Protein AF-A0A6C0LU10-F1 (afdb_monomer)

Radius of gyration: 20.91 Å; Cα contacts (8 Å, |Δi|>4): 11; chains: 1; bounding box: 44×32×48 Å

Organism: NCBI:txid1070528

Secondary structure (DSSP, 8-state):
----TTTB-TTSPBPPPSS--SSS-S--HHHHHHHHHHHHHHHHHHHHHHHS---

Foldseek 3Di:
DDDDCPQADPVRDGDDDDDDDDDDDPDDPVNVVVVVVVVVVVVVVVVCCVVCVVD

Sequence (55 aa):
MTKPAFIYNNDGSFKQFGVGYKNKSVLPMWFIVILISILSYVSILYAVTFASPRY

pLDDT: mean 72.58, std 17.52, range [47.66, 97.06]

Structure (mmCIF, N/CA/C/O backbone):
data_AF-A0A6C0LU10-F1
#
_entry.id   AF-A0A6C0LU10-F1
#
loop_
_atom_site.group_PDB
_atom_site.id
_atom_site.type_symbol
_atom_site.label_atom_id
_atom_site.label_alt_id
_atom_site.label_comp_id
_atom_site.label_asym_id
_atom_site.label_entity_id
_atom_site.label_seq_id
_atom_site.pdbx_PDB_ins_code
_atom_site.Cartn_x
_atom_site.Cartn_y
_atom_site.Cartn_z
_atom_site.occupancy
_atom_site.B_iso_or_equiv
_atom_site.auth_seq_id
_atom_site.auth_comp_id
_atom_site.auth_asym_id
_atom_site.auth_atom_id
_atom_site.pdbx_PDB_model_num
ATOM 1 N N . MET A 1 1 ? -20.492 -28.099 20.094 1.00 47.84 1 MET A N 1
ATOM 2 C CA . MET A 1 1 ? -19.198 -27.462 20.439 1.00 47.84 1 MET A CA 1
ATOM 3 C C . MET A 1 1 ? -18.417 -27.395 19.135 1.00 47.84 1 MET A C 1
ATOM 5 O O . MET A 1 1 ? -18.304 -28.432 18.514 1.00 47.84 1 MET A O 1
ATOM 9 N N . THR A 1 2 ? -18.031 -26.271 18.544 1.00 47.88 2 THR A N 1
ATOM 10 C CA . THR A 1 2 ? -17.473 -25.009 19.044 1.00 47.88 2 THR A CA 1
ATOM 11 C C . THR A 1 2 ? -17.914 -23.889 18.087 1.00 47.88 2 THR A C 1
ATOM 13 O O . THR A 1 2 ? -17.516 -23.870 16.927 1.00 47.88 2 THR A O 1
ATOM 16 N N . LYS A 1 3 ? -18.752 -22.943 18.533 1.00 47.94 3 LYS A N 1
ATOM 17 C CA . LYS A 1 3 ? -18.914 -21.682 17.791 1.00 47.94 3 LYS A CA 1
ATOM 18 C C . LYS A 1 3 ? -17.714 -20.817 18.171 1.00 47.94 3 LYS A C 1
ATOM 20 O O . LYS A 1 3 ? -17.563 -20.540 19.361 1.00 47.94 3 LYS A O 1
ATOM 25 N N . PRO A 1 4 ? -16.821 -20.444 17.240 1.00 49.62 4 PRO A N 1
ATOM 26 C CA . PRO A 1 4 ? -15.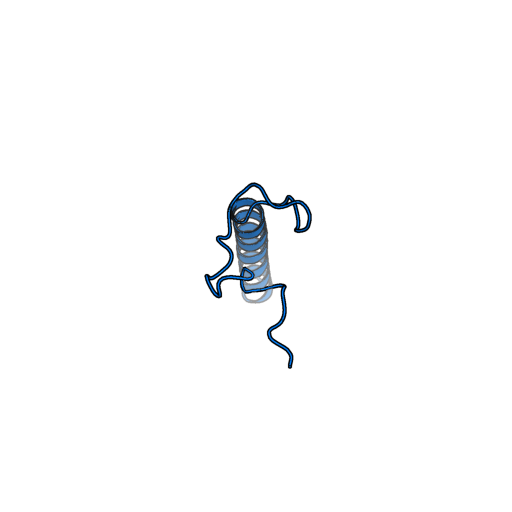668 -19.636 17.596 1.00 49.62 4 PRO A CA 1
ATOM 27 C C . PRO A 1 4 ? -16.173 -18.295 18.139 1.00 49.62 4 PRO A C 1
ATOM 29 O O . PRO A 1 4 ? -16.756 -17.501 17.398 1.00 49.62 4 PRO A O 1
ATOM 32 N N . ALA A 1 5 ? -15.924 -18.036 19.428 1.00 57.91 5 ALA A N 1
ATOM 33 C CA . ALA A 1 5 ? -16.302 -16.815 20.162 1.00 57.91 5 ALA A CA 1
ATOM 34 C C . ALA A 1 5 ? -15.695 -15.520 19.577 1.00 57.91 5 ALA A C 1
ATOM 36 O O . ALA A 1 5 ? -15.851 -14.423 20.105 1.00 57.91 5 ALA A O 1
ATOM 37 N N . PHE A 1 6 ? -14.959 -15.654 18.479 1.00 57.31 6 PHE A N 1
ATOM 38 C CA . PHE A 1 6 ? -14.336 -14.581 17.740 1.00 57.31 6 PHE A CA 1
ATOM 39 C C . PHE A 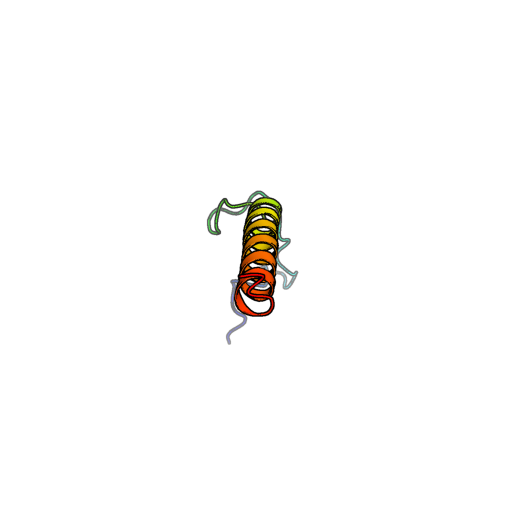1 6 ? -15.312 -13.843 16.810 1.00 57.31 6 PHE A C 1
ATOM 41 O O . PHE A 1 6 ? -15.149 -12.642 16.603 1.00 57.31 6 PHE A O 1
ATOM 48 N N . ILE A 1 7 ? -16.318 -14.539 16.262 1.00 57.97 7 ILE A N 1
ATOM 49 C CA . ILE A 1 7 ? -17.196 -14.001 15.201 1.00 57.97 7 ILE A CA 1
ATOM 50 C C . ILE A 1 7 ? -18.599 -13.658 15.725 1.00 57.97 7 ILE A C 1
ATOM 52 O O . ILE A 1 7 ? -19.237 -12.730 15.226 1.00 57.97 7 ILE A O 1
ATOM 56 N N . TYR A 1 8 ? -19.058 -14.364 16.759 1.00 58.41 8 TYR A N 1
ATOM 57 C CA . TYR A 1 8 ? -20.415 -14.249 17.285 1.00 58.41 8 TYR A CA 1
ATOM 58 C C . TYR A 1 8 ? -20.400 -13.783 18.739 1.00 58.41 8 TYR A C 1
ATOM 60 O O . TYR A 1 8 ? -19.594 -14.262 19.539 1.00 58.41 8 TYR A O 1
ATOM 68 N N . ASN A 1 9 ? -21.311 -12.873 19.083 1.00 61.56 9 ASN A N 1
ATOM 69 C CA . ASN A 1 9 ? -21.653 -12.598 20.477 1.00 61.56 9 ASN A CA 1
ATOM 70 C C . ASN A 1 9 ? -22.325 -13.839 21.097 1.00 61.56 9 ASN A C 1
ATOM 72 O O . ASN A 1 9 ? -22.795 -14.719 20.372 1.00 61.56 9 ASN A O 1
ATOM 76 N N . ASN A 1 10 ? -22.397 -13.914 22.431 1.00 60.91 10 ASN A N 1
ATOM 77 C CA . ASN A 1 10 ? -23.053 -15.033 23.128 1.00 60.91 10 ASN A CA 1
ATOM 78 C C . ASN A 1 10 ? -24.523 -15.219 22.702 1.00 60.91 10 ASN A C 1
ATOM 80 O O . ASN A 1 10 ? -25.002 -16.348 22.660 1.00 60.91 10 ASN A O 1
ATOM 84 N N . ASP A 1 11 ? -25.183 -14.137 22.280 1.00 59.16 11 ASP A N 1
ATOM 85 C CA . ASP A 1 11 ? -26.554 -14.139 21.752 1.00 59.16 11 ASP A CA 1
ATOM 86 C C . ASP A 1 11 ? -26.661 -14.554 20.270 1.00 59.16 11 ASP A C 1
ATOM 88 O O . ASP A 1 11 ? -27.738 -14.538 19.682 1.00 59.16 11 ASP A O 1
ATOM 92 N N . GLY A 1 12 ? -25.550 -14.923 19.623 1.00 59.69 12 GLY A N 1
ATOM 93 C CA . GLY A 1 12 ? -25.534 -15.379 18.230 1.00 59.69 12 GLY A CA 1
ATOM 94 C C . GLY A 1 12 ? -25.562 -14.265 17.1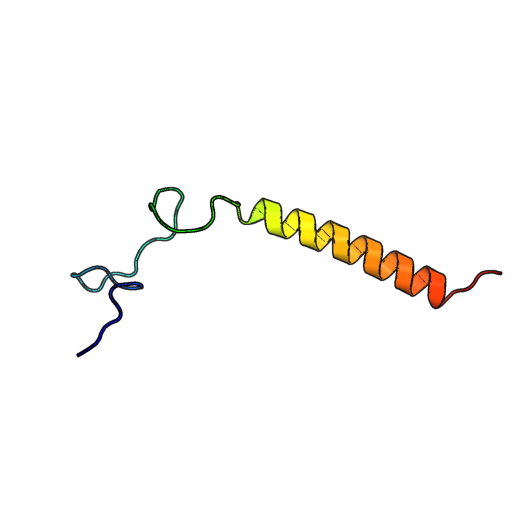80 1.00 59.69 12 GLY A C 1
ATOM 95 O O . GLY A 1 12 ? -25.545 -14.568 15.988 1.00 59.69 12 GLY A O 1
ATOM 96 N N . SER A 1 13 ? -25.548 -12.992 17.585 1.00 59.91 13 SER A N 1
ATOM 97 C CA . SER A 1 13 ? -25.398 -11.870 16.654 1.00 59.91 13 SER A CA 1
ATOM 98 C C . SER A 1 13 ? -23.955 -11.766 16.140 1.00 59.91 13 SER A C 1
ATOM 100 O O . SER A 1 13 ? -22.997 -12.027 16.874 1.00 59.91 13 SER A O 1
ATOM 102 N N . PHE A 1 14 ? -23.782 -11.335 14.890 1.00 57.38 14 PHE A N 1
ATO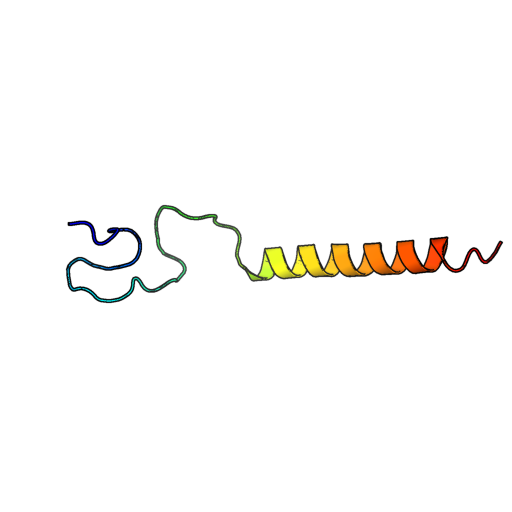M 103 C CA . PHE A 1 14 ? -22.459 -11.048 14.334 1.00 57.38 14 PHE A CA 1
ATOM 104 C C . PHE A 1 14 ? -21.810 -9.864 15.056 1.00 57.38 14 PHE A C 1
ATOM 106 O O . PHE A 1 14 ? -22.458 -8.844 15.312 1.00 57.38 14 PHE A O 1
ATOM 113 N N . LYS A 1 15 ? -20.522 -9.988 15.384 1.00 61.81 15 LYS A N 1
ATOM 114 C CA . LYS A 1 15 ? -19.756 -8.904 16.002 1.00 61.81 15 LYS A CA 1
ATOM 115 C C . LYS A 1 15 ? -19.591 -7.756 15.000 1.00 61.81 15 LYS A C 1
ATOM 117 O O . LYS A 1 15 ? -19.007 -7.940 13.935 1.00 61.81 15 LYS A O 1
ATOM 122 N N . GLN A 1 16 ? -20.126 -6.581 15.331 1.00 57.00 16 GLN A N 1
ATOM 123 C CA . GLN A 1 16 ? -20.017 -5.393 14.484 1.00 57.00 16 GLN A CA 1
ATOM 124 C C . GLN A 1 16 ? -18.556 -4.935 14.422 1.00 57.00 16 GLN A C 1
ATOM 126 O O . GLN A 1 16 ? -17.907 -4.733 15.450 1.00 57.00 16 GLN A O 1
ATOM 131 N N . PHE A 1 17 ? -18.030 -4.784 13.210 1.00 57.56 17 PHE A N 1
ATOM 132 C CA . PHE A 1 17 ? -16.697 -4.238 12.988 1.00 57.56 17 PHE A CA 1
ATOM 133 C C . PHE A 1 17 ? -16.776 -2.707 12.958 1.00 57.56 17 PHE A C 1
ATOM 135 O O . PHE A 1 17 ? -17.471 -2.133 12.127 1.00 57.56 17 PHE A O 1
ATOM 142 N N . GLY A 1 18 ? -16.065 -2.052 13.876 1.00 55.44 18 GLY A N 1
ATOM 143 C CA . GLY A 1 18 ? -16.013 -0.598 14.024 1.00 55.44 18 GLY A CA 1
ATOM 144 C C . GLY A 1 18 ? -14.946 -0.191 15.044 1.00 55.44 18 GLY A C 1
ATOM 145 O O . GLY A 1 18 ? -14.541 -1.007 15.876 1.00 55.44 18 GLY A O 1
ATOM 146 N N . VAL A 1 19 ? -14.446 1.044 14.937 1.00 53.53 19 VAL A N 1
ATOM 147 C CA . VAL A 1 19 ? -13.351 1.616 15.746 1.00 53.53 19 VAL A CA 1
ATOM 148 C C . VAL A 1 19 ? -13.733 1.600 17.230 1.00 53.53 19 VAL A C 1
ATOM 150 O O . VAL A 1 19 ? -14.421 2.489 17.715 1.00 53.53 19 VAL A O 1
ATOM 153 N N . GLY A 1 20 ? -13.326 0.549 17.943 1.00 56.22 20 GLY A N 1
ATOM 154 C CA . GLY A 1 20 ? -13.682 0.378 19.354 1.00 56.22 20 GLY A CA 1
ATOM 155 C C . GLY A 1 20 ? -13.447 -1.007 19.961 1.00 56.22 20 GLY A C 1
ATOM 156 O O . GLY A 1 20 ? -13.961 -1.272 21.042 1.00 56.22 20 GLY A O 1
ATOM 157 N N . TYR A 1 21 ? -12.685 -1.906 19.323 1.00 52.97 21 TYR A N 1
ATOM 158 C CA . TYR A 1 21 ? -12.395 -3.230 19.889 1.00 52.97 21 TYR A CA 1
ATOM 159 C C . TYR A 1 21 ? -10.901 -3.457 20.139 1.00 52.97 21 TYR A C 1
ATOM 161 O O . TYR A 1 21 ? -10.076 -3.411 19.232 1.00 52.97 21 TYR A O 1
ATOM 169 N N . LYS A 1 22 ? -10.602 -3.763 21.407 1.00 58.94 22 LYS A N 1
ATOM 170 C CA . LYS A 1 22 ? -9.303 -3.855 22.095 1.00 58.94 22 LYS A CA 1
ATOM 171 C C . LYS A 1 22 ? -8.204 -4.747 21.482 1.00 58.94 22 LYS A C 1
ATOM 173 O O . LYS A 1 22 ? -7.159 -4.849 22.100 1.00 58.94 22 LYS A O 1
ATOM 178 N N . ASN A 1 23 ? -8.385 -5.397 20.329 1.00 54.62 23 ASN A N 1
ATOM 179 C CA . ASN A 1 23 ? -7.403 -6.357 19.794 1.00 54.62 23 ASN A CA 1
ATOM 180 C C . ASN A 1 23 ? -7.472 -6.526 18.263 1.00 54.62 23 ASN A C 1
ATOM 182 O O . ASN A 1 23 ? -7.746 -7.626 17.782 1.00 54.62 23 ASN A O 1
ATOM 186 N N . LYS A 1 24 ? -7.245 -5.475 17.468 1.00 47.66 24 LYS A N 1
ATOM 187 C CA . LYS A 1 24 ? -6.859 -5.629 16.049 1.00 47.66 24 LYS A CA 1
ATOM 188 C C . LYS A 1 24 ? -6.244 -4.338 15.515 1.00 47.66 24 LYS A C 1
ATOM 190 O O . LYS A 1 24 ? -6.682 -3.266 15.911 1.00 47.66 24 LYS A O 1
ATOM 195 N N . SER A 1 25 ? -5.220 -4.482 14.666 1.00 60.44 25 SER A N 1
ATOM 196 C CA . SER A 1 25 ? -4.382 -3.416 14.097 1.00 60.44 25 SER A CA 1
ATOM 197 C C . SER A 1 25 ? -5.073 -2.060 13.980 1.00 60.44 25 SER A C 1
ATOM 199 O O . SER A 1 25 ? -6.064 -1.918 13.273 1.00 60.44 25 SER A O 1
ATOM 201 N N . VAL A 1 26 ? -4.455 -1.065 14.618 1.00 65.31 26 VAL A N 1
ATOM 202 C CA . VAL A 1 26 ? -4.818 0.365 14.634 1.00 65.31 26 VAL A CA 1
ATOM 203 C C . VAL A 1 26 ? -4.742 1.007 13.239 1.00 65.31 26 VAL A C 1
ATOM 205 O O . VAL A 1 26 ? -5.125 2.157 13.060 1.00 65.31 26 VAL A O 1
ATOM 208 N N . LEU A 1 27 ? -4.249 0.282 12.232 1.00 66.75 27 LEU A N 1
ATOM 209 C CA . LEU A 1 27 ? -4.090 0.811 10.887 1.00 66.75 27 LEU A CA 1
ATOM 210 C C . LEU A 1 27 ? -5.443 0.843 10.177 1.00 66.75 27 LEU A C 1
ATOM 212 O O . LEU A 1 27 ? -6.042 -0.209 9.934 1.00 66.75 27 LEU A O 1
ATOM 216 N N . PRO A 1 28 ? -5.941 2.038 9.841 1.00 76.62 28 PRO A N 1
ATOM 217 C CA . PRO A 1 28 ? -7.225 2.154 9.197 1.00 76.62 28 PRO A CA 1
ATOM 218 C C . PRO A 1 28 ? -7.128 1.650 7.753 1.00 76.62 28 PRO A C 1
ATOM 220 O O . PRO A 1 28 ? -6.096 1.784 7.097 1.00 76.62 28 PRO A O 1
ATOM 223 N N . MET A 1 29 ? -8.222 1.092 7.232 1.00 79.19 29 MET A N 1
ATOM 224 C CA . MET A 1 29 ? -8.252 0.496 5.889 1.00 79.19 29 MET A CA 1
ATOM 225 C C . MET A 1 29 ? -7.787 1.473 4.796 1.00 79.19 29 MET A C 1
ATOM 227 O O . MET A 1 29 ? -7.095 1.079 3.862 1.00 79.19 29 MET A O 1
ATOM 231 N N . TRP A 1 30 ? -8.102 2.764 4.940 1.00 82.81 30 TRP A N 1
ATOM 232 C CA . TRP A 1 30 ? -7.687 3.793 3.985 1.00 82.81 30 TRP A CA 1
ATOM 233 C C . TRP A 1 30 ? -6.160 3.934 3.882 1.00 82.81 30 TRP A C 1
ATOM 235 O O . TRP A 1 30 ? -5.649 4.187 2.796 1.00 82.81 30 TRP A O 1
ATOM 245 N N . PHE A 1 31 ? -5.416 3.680 4.962 1.00 84.69 31 PHE A N 1
ATOM 246 C CA . PHE A 1 31 ? -3.952 3.711 4.948 1.00 84.69 31 PHE A CA 1
ATOM 247 C C . PHE A 1 31 ? -3.366 2.574 4.098 1.00 84.69 31 PHE A C 1
ATOM 249 O O . PHE A 1 31 ? -2.436 2.780 3.321 1.00 84.69 31 PHE A O 1
ATOM 256 N N . ILE A 1 32 ? -3.966 1.384 4.186 1.00 87.19 32 ILE A N 1
ATOM 257 C CA . ILE A 1 32 ? -3.575 0.218 3.383 1.00 87.19 32 ILE A CA 1
ATOM 258 C C . ILE A 1 32 ? -3.858 0.476 1.897 1.00 87.19 32 ILE A C 1
ATOM 260 O O . ILE A 1 32 ? -3.022 0.173 1.049 1.00 87.19 32 ILE A O 1
ATOM 264 N N . VAL A 1 33 ? -5.004 1.085 1.577 1.00 92.81 33 VAL A N 1
ATOM 265 C CA . VAL A 1 33 ? -5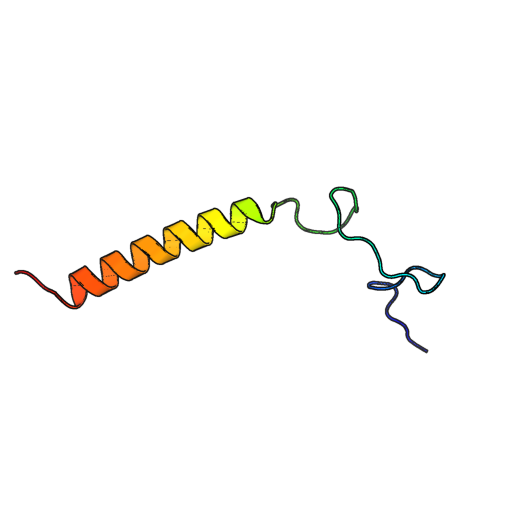.373 1.427 0.193 1.00 92.81 33 VAL A CA 1
ATOM 266 C C . VAL A 1 33 ? -4.389 2.428 -0.423 1.00 92.81 33 VAL A C 1
ATOM 268 O O . VAL A 1 33 ? -3.976 2.240 -1.567 1.00 92.81 33 VAL A O 1
ATOM 271 N N . ILE A 1 34 ? -3.957 3.448 0.327 1.00 94.38 34 ILE A N 1
ATOM 272 C CA . ILE A 1 34 ? -2.940 4.407 -0.139 1.00 94.38 34 ILE A CA 1
ATOM 273 C C . ILE A 1 34 ? -1.618 3.692 -0.436 1.00 94.38 34 ILE A C 1
ATOM 275 O O . ILE A 1 34 ? -1.027 3.914 -1.492 1.00 94.38 34 ILE A O 1
ATOM 279 N N . LEU A 1 35 ? -1.180 2.799 0.455 1.00 94.81 35 LEU A N 1
ATOM 280 C CA . LEU A 1 35 ? 0.066 2.057 0.270 1.00 94.81 35 LEU A CA 1
ATOM 281 C C . LEU A 1 35 ? 0.023 1.179 -0.991 1.00 94.81 35 LEU A C 1
ATOM 283 O O . LEU A 1 35 ? 0.958 1.195 -1.790 1.00 94.81 35 LEU A O 1
ATOM 287 N N . ILE A 1 36 ? -1.082 0.459 -1.204 1.00 95.81 36 ILE A N 1
ATOM 288 C CA . ILE A 1 36 ? -1.284 -0.380 -2.395 1.00 95.81 36 ILE A CA 1
ATOM 289 C C . ILE A 1 36 ? -1.331 0.472 -3.671 1.00 95.81 36 ILE A C 1
ATOM 291 O O . ILE A 1 36 ? -0.756 0.078 -4.684 1.00 95.81 36 ILE A O 1
ATOM 295 N N . SER A 1 37 ? -1.962 1.649 -3.630 1.00 96.25 37 SER A N 1
ATOM 296 C CA . SER A 1 37 ? -2.024 2.578 -4.767 1.00 96.25 37 SER A CA 1
ATOM 297 C C . SER A 1 37 ? -0.630 3.044 -5.207 1.00 96.25 37 SER A C 1
ATOM 299 O O . SER A 1 37 ? -0.297 2.985 -6.393 1.00 96.25 37 SER A O 1
ATOM 301 N N . ILE A 1 38 ? 0.226 3.413 -4.245 1.00 97.06 38 ILE A N 1
ATOM 302 C CA . ILE A 1 38 ? 1.615 3.820 -4.512 1.00 97.06 38 ILE A CA 1
ATOM 303 C C . ILE A 1 38 ? 2.409 2.658 -5.121 1.00 97.06 38 ILE A C 1
ATOM 305 O O . ILE A 1 38 ? 3.076 2.835 -6.141 1.00 97.06 38 ILE A O 1
ATOM 309 N N . LEU A 1 39 ? 2.311 1.460 -4.532 1.00 97.06 39 LEU A N 1
ATOM 310 C CA . LEU A 1 39 ? 3.007 0.274 -5.041 1.00 97.06 39 LEU A CA 1
ATOM 311 C C . LEU A 1 39 ? 2.552 -0.095 -6.457 1.00 97.06 39 LEU A C 1
ATOM 313 O O . LEU A 1 39 ? 3.388 -0.434 -7.293 1.00 97.06 39 LEU A O 1
ATOM 317 N N . SER A 1 40 ? 1.254 0.010 -6.746 1.00 96.56 40 SER A N 1
ATOM 318 C CA . SER A 1 40 ? 0.695 -0.231 -8.080 1.00 96.56 40 SER A CA 1
ATOM 319 C C . SER A 1 40 ? 1.264 0.743 -9.117 1.00 96.56 40 SER A C 1
ATOM 321 O O . SER A 1 40 ? 1.753 0.314 -10.163 1.00 96.56 40 SER A O 1
ATOM 323 N N . TYR A 1 41 ? 1.300 2.043 -8.799 1.00 95.25 41 TYR A N 1
ATOM 324 C CA . TYR A 1 41 ? 1.863 3.064 -9.688 1.00 95.25 41 TYR A CA 1
ATOM 325 C C . TYR A 1 41 ? 3.345 2.812 -9.997 1.00 95.25 41 TYR A C 1
ATOM 327 O O . TYR A 1 41 ? 3.739 2.793 -11.164 1.00 95.25 41 TYR A O 1
ATOM 335 N N . VAL A 1 42 ? 4.159 2.558 -8.966 1.00 96.06 42 VAL A N 1
ATOM 336 C CA . VAL A 1 42 ? 5.597 2.286 -9.139 1.00 96.06 42 VAL A CA 1
ATOM 337 C C . VAL A 1 42 ? 5.824 0.996 -9.931 1.00 96.06 42 VAL A C 1
ATOM 339 O O . VAL A 1 42 ? 6.693 0.960 -10.800 1.00 96.06 42 VAL A O 1
ATOM 342 N N . SER A 1 43 ? 5.019 -0.041 -9.683 1.00 94.69 43 SER A N 1
ATOM 343 C CA . SER A 1 43 ? 5.119 -1.320 -10.398 1.00 94.69 43 SER A CA 1
ATOM 344 C C . SER A 1 43 ? 4.849 -1.158 -11.892 1.00 94.69 43 SER A C 1
ATOM 346 O O . SER A 1 43 ? 5.599 -1.686 -12.711 1.00 94.69 43 SER A O 1
ATOM 348 N N . ILE A 1 44 ? 3.815 -0.395 -12.260 1.00 95.69 44 ILE A N 1
ATOM 349 C CA . ILE A 1 44 ? 3.488 -0.112 -13.6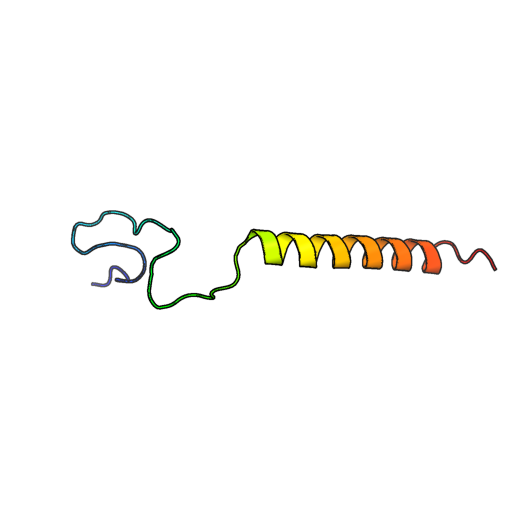64 1.00 95.69 44 ILE A CA 1
ATOM 350 C C . ILE A 1 44 ? 4.583 0.741 -14.305 1.00 95.69 44 ILE A C 1
ATOM 352 O O . ILE A 1 44 ? 5.020 0.436 -15.411 1.00 95.69 44 ILE A O 1
ATOM 356 N N . LEU A 1 45 ? 5.063 1.778 -13.615 1.00 93.88 45 LEU A N 1
ATOM 357 C CA . LEU A 1 45 ? 6.137 2.634 -14.118 1.00 93.88 45 LEU A CA 1
ATOM 358 C C . LEU A 1 45 ? 7.410 1.828 -14.409 1.00 93.88 45 LEU A C 1
ATOM 360 O O . LEU A 1 45 ? 8.013 1.982 -15.471 1.00 93.88 45 LEU A O 1
ATOM 364 N N . TYR A 1 46 ? 7.791 0.935 -13.495 1.00 93.12 46 TYR A N 1
ATOM 365 C CA . TYR A 1 46 ? 8.906 0.013 -13.690 1.00 93.12 46 TYR A CA 1
ATOM 366 C C . TYR A 1 46 ? 8.644 -0.931 -14.867 1.00 93.12 46 TYR A C 1
ATOM 368 O O . TYR A 1 46 ? 9.465 -1.014 -15.774 1.00 93.12 46 TYR A O 1
ATOM 376 N N . ALA A 1 47 ? 7.477 -1.580 -14.915 1.00 92.62 47 ALA A N 1
ATOM 377 C CA . ALA A 1 47 ? 7.120 -2.478 -16.010 1.00 92.62 47 ALA A CA 1
ATOM 378 C C . ALA A 1 47 ? 7.198 -1.779 -17.375 1.00 92.62 47 ALA A C 1
ATOM 380 O O . ALA A 1 47 ? 7.772 -2.331 -18.307 1.00 92.62 47 ALA A O 1
ATOM 381 N N . VAL A 1 48 ? 6.700 -0.545 -17.487 1.00 92.94 48 VAL A N 1
ATOM 382 C CA . VAL A 1 48 ? 6.770 0.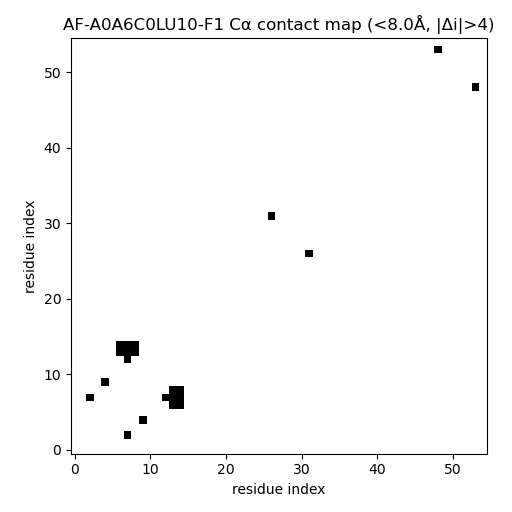251 -18.720 1.00 92.94 48 VAL A CA 1
ATOM 383 C C . VAL A 1 48 ? 8.205 0.664 -19.042 1.00 92.94 48 VAL A C 1
ATOM 385 O O . VAL A 1 48 ? 8.594 0.604 -20.201 1.00 92.94 48 VAL A O 1
ATOM 388 N N . THR A 1 49 ? 9.015 1.034 -18.051 1.00 92.00 49 THR A N 1
ATOM 389 C CA . THR A 1 49 ? 10.415 1.447 -18.267 1.00 92.00 49 THR A CA 1
ATOM 390 C C . THR A 1 49 ? 11.285 0.280 -18.744 1.00 92.00 49 THR A C 1
ATOM 392 O O . THR A 1 49 ? 12.112 0.452 -1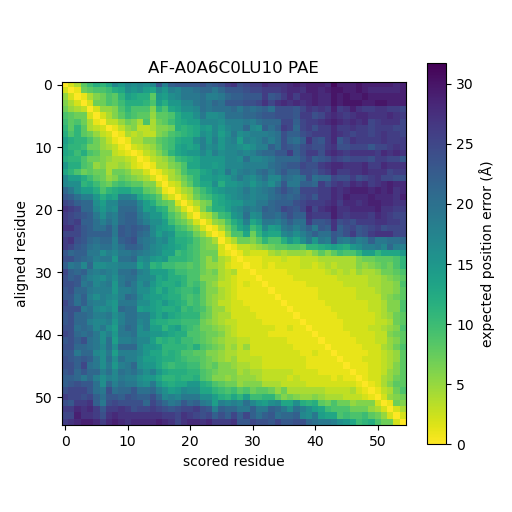9.634 1.00 92.00 49 THR A O 1
ATOM 395 N N . PHE A 1 50 ? 11.070 -0.919 -18.195 1.00 83.56 50 PHE A N 1
ATOM 396 C CA . PHE A 1 50 ? 11.772 -2.139 -18.608 1.00 83.56 50 PHE A CA 1
ATOM 397 C C . PHE A 1 50 ? 11.222 -2.737 -19.909 1.00 83.56 50 PHE A C 1
ATOM 399 O O . PHE A 1 50 ? 11.993 -3.286 -20.690 1.00 83.56 50 PHE A O 1
ATOM 406 N N . ALA A 1 51 ? 9.913 -2.640 -20.162 1.00 84.19 51 ALA A N 1
ATOM 407 C CA . ALA A 1 51 ? 9.293 -3.141 -21.393 1.00 84.19 51 ALA A CA 1
ATOM 408 C C . ALA A 1 51 ? 9.472 -2.192 -22.589 1.00 84.19 51 ALA A C 1
ATOM 410 O O . ALA A 1 51 ? 9.503 -2.640 -23.733 1.00 84.19 51 ALA A O 1
ATOM 411 N N . SER A 1 52 ? 9.601 -0.889 -22.338 1.00 71.50 52 SER A N 1
ATOM 412 C CA . SER A 1 52 ? 9.943 0.138 -23.321 1.00 71.50 52 SER A CA 1
ATOM 413 C C . SER A 1 52 ? 11.301 0.747 -22.951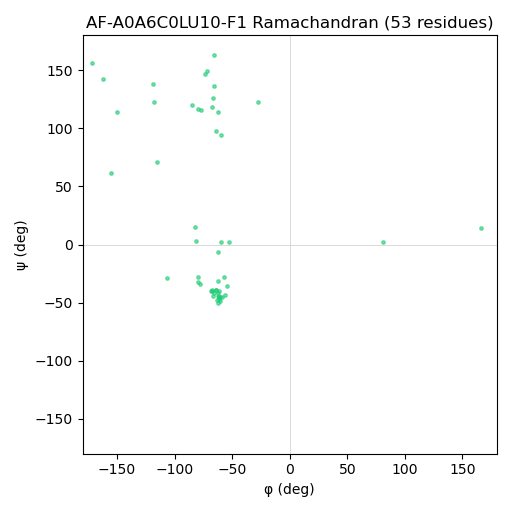 1.00 71.50 52 SER A C 1
ATOM 415 O O . SER A 1 52 ? 11.346 1.916 -22.545 1.00 71.50 52 SER A O 1
ATOM 417 N N . PRO A 1 53 ? 12.413 -0.000 -23.108 1.00 69.25 53 PRO A N 1
ATOM 418 C CA . PRO A 1 53 ? 13.737 0.589 -23.030 1.00 69.25 53 PRO A CA 1
ATOM 419 C C . PRO A 1 53 ? 13.840 1.576 -24.194 1.00 69.25 53 PRO A C 1
ATOM 421 O O . PRO A 1 53 ? 13.997 1.206 -25.355 1.00 69.25 53 PRO A O 1
ATOM 424 N N . ARG A 1 54 ? 13.612 2.859 -23.903 1.00 72.38 54 ARG A N 1
ATOM 425 C CA . ARG A 1 54 ? 13.713 3.942 -24.887 1.00 72.38 54 ARG A CA 1
ATOM 426 C C . ARG A 1 54 ? 15.148 4.425 -25.087 1.00 72.38 54 ARG A C 1
ATOM 428 O O . ARG A 1 54 ? 15.304 5.455 -25.729 1.00 72.38 54 ARG A O 1
ATOM 435 N N . TYR A 1 55 ? 16.137 3.655 -24.620 1.00 57.81 55 TYR A N 1
ATOM 436 C CA . TYR A 1 55 ? 17.549 3.664 -25.015 1.00 57.81 55 TYR A CA 1
ATOM 437 C C . TYR A 1 55 ? 18.134 2.266 -24.813 1.00 57.81 55 TYR A C 1
ATOM 439 O O . TYR A 1 55 ? 17.845 1.680 -23.744 1.00 57.81 55 TYR A O 1
#

Mean predicted aligned error: 13.86 Å

Solvent-accessible surface area (backbone atoms only — not comparable to full-atom values): 3700 Å² total; per-residue (Å²): 140,79,80,66,75,87,54,34,45,98,87,68,47,74,62,81,88,64,101,83,62,100,81,64,78,89,70,54,70,70,60,55,53,53,53,52,52,54,52,50,52,52,52,49,53,49,52,48,48,71,73,50,61,90,116